Protein AF-A0A951Z070-F1 (afdb_monomer_lite)

Sequence (63 aa):
MYEHVKIPSNGEKIKVNPDFSLQVPDNPIIPYIEGDGTGLDITPVMLRVVDAAVQKAYAGKRR

pLDDT: mean 96.32, std 3.88, range [73.5, 98.62]

Secondary structure (DSSP, 8-state):
--SS----TT-B--EE-TTS-EE--SSB-------STTHHHHHHHHHHHHHHHHHHHHTTS--

Radius of gyration: 14.22 Å; chains: 1; bounding box: 28×33×36 Å

Structure (mmCIF, N/CA/C/O backbone):
data_AF-A0A951Z070-F1
#
_entry.id   AF-A0A951Z070-F1
#
loop_
_atom_site.group_PDB
_atom_site.id
_atom_site.type_symbo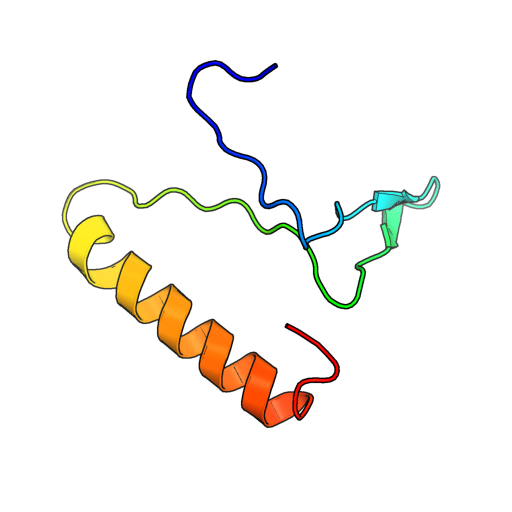l
_atom_site.label_atom_id
_atom_site.label_alt_id
_atom_site.label_comp_id
_atom_site.label_asym_id
_atom_site.label_entity_id
_atom_site.label_seq_id
_atom_site.pdbx_PDB_ins_code
_atom_site.Cartn_x
_atom_site.Cartn_y
_atom_site.Cartn_z
_atom_site.occupancy
_atom_site.B_iso_or_equiv
_atom_site.auth_seq_id
_atom_site.auth_comp_id
_atom_site.auth_asym_id
_atom_site.auth_atom_id
_atom_site.pdbx_PDB_model_num
ATOM 1 N N . MET A 1 1 ? -3.913 21.899 -4.985 1.00 73.50 1 MET A N 1
ATOM 2 C CA . MET A 1 1 ? -4.269 20.847 -5.963 1.00 73.50 1 MET A CA 1
ATOM 3 C C . MET A 1 1 ? -2.963 20.215 -6.418 1.00 73.50 1 MET A C 1
ATOM 5 O O . MET A 1 1 ? -1.994 20.954 -6.515 1.00 73.50 1 MET A O 1
ATOM 9 N N . TYR A 1 2 ? -2.891 18.894 -6.577 1.00 90.12 2 TYR A N 1
ATOM 10 C CA . TYR A 1 2 ? -1.655 18.236 -7.024 1.00 90.12 2 TYR A CA 1
ATOM 11 C C . TYR A 1 2 ? -1.556 18.310 -8.547 1.00 90.12 2 TYR A C 1
ATOM 13 O O . TYR A 1 2 ? -2.583 18.239 -9.217 1.00 90.12 2 TYR A O 1
ATOM 21 N N . GLU A 1 3 ? -0.343 18.427 -9.079 1.00 93.44 3 GLU A N 1
ATOM 22 C CA . GLU A 1 3 ? -0.124 18.549 -10.528 1.00 93.44 3 GLU A CA 1
ATOM 23 C C . GLU A 1 3 ? -0.286 17.209 -11.259 1.00 93.44 3 GLU A C 1
ATOM 25 O O . GLU A 1 3 ? -0.901 17.151 -12.320 1.00 93.44 3 GLU A O 1
ATOM 30 N N . HIS A 1 4 ? 0.206 16.116 -10.666 1.00 95.44 4 HIS A N 1
ATOM 31 C CA . HIS A 1 4 ? 0.273 14.800 -11.321 1.00 95.44 4 HIS A CA 1
ATOM 32 C C . HIS A 1 4 ? -0.365 13.662 -10.515 1.00 95.44 4 HIS A C 1
ATOM 34 O O . HIS A 1 4 ? -0.255 12.498 -10.885 1.00 95.44 4 HIS A O 1
ATOM 40 N N . VAL A 1 5 ? -1.041 13.977 -9.406 1.00 95.25 5 VAL A N 1
ATOM 41 C CA . VAL A 1 5 ? -1.637 12.973 -8.514 1.00 95.25 5 VAL A CA 1
ATOM 42 C C . VAL A 1 5 ? -3.143 13.165 -8.441 1.00 95.25 5 VAL A C 1
ATOM 44 O O . VAL A 1 5 ? -3.634 14.233 -8.073 1.00 95.25 5 VAL A O 1
ATOM 47 N N . LYS A 1 6 ? -3.885 12.097 -8.734 1.00 94.69 6 LYS A N 1
ATOM 48 C CA . LYS A 1 6 ? -5.336 12.054 -8.565 1.00 94.69 6 LYS A CA 1
ATOM 49 C C . LYS A 1 6 ? -5.678 11.356 -7.255 1.00 94.69 6 LYS A C 1
ATOM 51 O O . LYS A 1 6 ? -5.466 10.157 -7.111 1.00 94.69 6 LYS A O 1
ATOM 56 N N . ILE A 1 7 ? -6.240 12.110 -6.315 1.00 94.38 7 ILE A N 1
ATOM 57 C CA . ILE A 1 7 ? -6.773 11.533 -5.080 1.00 94.38 7 ILE A CA 1
ATOM 58 C C . ILE A 1 7 ? -8.099 10.820 -5.399 1.00 94.38 7 ILE A C 1
ATOM 60 O O . ILE A 1 7 ? -8.964 11.432 -6.034 1.00 94.38 7 ILE A O 1
ATOM 64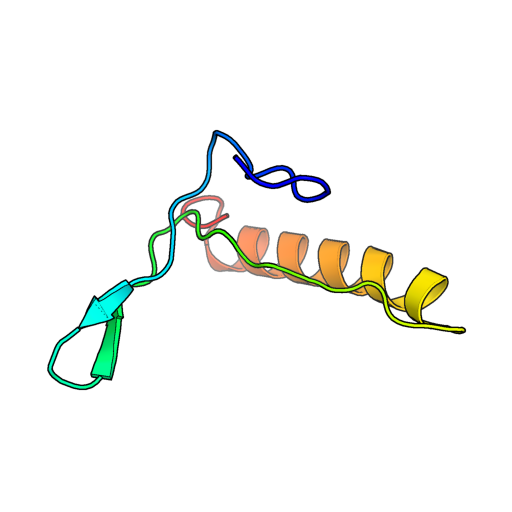 N N . PRO A 1 8 ? -8.287 9.556 -4.978 1.00 94.31 8 PRO A N 1
ATOM 65 C CA . PRO A 1 8 ? -9.560 8.861 -5.134 1.00 94.31 8 PRO A CA 1
ATOM 66 C C . PRO A 1 8 ? -10.651 9.524 -4.284 1.00 94.31 8 PRO A C 1
ATOM 68 O O . PRO A 1 8 ? -10.424 9.897 -3.136 1.00 94.31 8 PRO A O 1
ATOM 71 N N . SER A 1 9 ? -11.853 9.667 -4.842 1.00 92.25 9 SER A N 1
ATOM 72 C CA . SER A 1 9 ? -12.963 10.383 -4.195 1.00 92.25 9 SER A CA 1
ATOM 73 C C . SER A 1 9 ? -13.662 9.592 -3.088 1.00 92.25 9 SER A C 1
ATOM 75 O O . SER A 1 9 ? -14.422 10.169 -2.321 1.00 92.25 9 SER A O 1
ATOM 77 N N . ASN A 1 10 ? -13.460 8.277 -3.036 1.00 91.81 10 ASN A N 1
ATOM 78 C CA . ASN A 1 10 ? -14.160 7.359 -2.139 1.00 91.81 10 ASN A CA 1
ATOM 79 C C . ASN A 1 10 ? -13.316 6.881 -0.947 1.00 91.81 10 ASN A C 1
ATOM 81 O O . ASN A 1 10 ? -13.874 6.209 -0.085 1.00 91.81 10 ASN A O 1
ATOM 85 N N . GLY A 1 11 ? -12.017 7.194 -0.895 1.00 94.31 11 GLY A N 1
ATOM 86 C CA . GLY A 1 11 ? -11.113 6.763 0.176 1.00 94.31 11 GLY A CA 1
ATOM 87 C C . GLY A 1 11 ? -10.846 7.841 1.229 1.00 94.31 11 GLY A C 1
ATOM 88 O O . GLY A 1 11 ? -11.023 9.035 0.988 1.00 94.31 11 GLY A O 1
ATOM 89 N N . GLU A 1 12 ? -10.352 7.417 2.389 1.00 97.25 12 GLU A N 1
ATOM 90 C CA . GLU A 1 12 ? -9.986 8.283 3.510 1.00 97.25 12 GLU A CA 1
ATOM 91 C C . GLU A 1 12 ? -8.489 8.188 3.846 1.00 97.25 12 GLU A C 1
ATOM 93 O O . GLU A 1 12 ? -7.860 7.137 3.737 1.00 97.25 12 GLU A O 1
ATOM 98 N N . LYS A 1 13 ? -7.878 9.303 4.265 1.00 97.25 13 LYS A N 1
ATOM 99 C CA . LYS A 1 13 ? -6.455 9.323 4.644 1.00 97.25 13 LYS A CA 1
ATOM 100 C C . LYS A 1 13 ? -6.232 8.604 5.974 1.00 97.25 13 LYS A C 1
ATOM 102 O O . LYS A 1 13 ? -6.968 8.837 6.932 1.00 97.25 13 LYS A O 1
ATOM 107 N N . ILE A 1 14 ? -5.147 7.835 6.056 1.00 98.12 14 ILE A N 1
ATOM 108 C CA . ILE A 1 14 ? -4.612 7.350 7.333 1.00 98.12 14 ILE A CA 1
ATOM 109 C C . ILE A 1 14 ? -4.157 8.556 8.165 1.00 98.12 14 ILE A C 1
ATOM 111 O O . ILE A 1 14 ? -3.530 9.479 7.637 1.00 98.12 14 ILE A O 1
ATOM 115 N N . LYS A 1 15 ? -4.483 8.554 9.461 1.00 98.31 15 LYS A N 1
ATOM 116 C CA . LYS A 1 15 ? -4.079 9.598 10.413 1.00 98.31 15 LYS A CA 1
ATOM 117 C C . LYS A 1 15 ? -3.098 9.032 11.432 1.00 98.31 15 LYS A C 1
ATOM 119 O O . LYS A 1 15 ? -3.198 7.868 11.813 1.00 98.31 15 LYS A O 1
ATOM 124 N N . VAL A 1 16 ? -2.180 9.880 11.881 1.00 98.31 16 VAL A N 1
ATOM 125 C CA . VAL A 1 16 ? -1.247 9.582 12.971 1.00 98.31 16 VAL A CA 1
ATOM 126 C C . VAL A 1 16 ? -1.706 10.361 14.198 1.00 98.31 16 VAL A C 1
ATOM 128 O O . VAL A 1 16 ? -1.917 11.572 14.114 1.00 98.31 16 VAL A O 1
ATOM 131 N N . ASN A 1 17 ? -1.892 9.668 15.313 1.00 97.94 17 ASN A N 1
ATOM 132 C CA . ASN A 1 17 ? -2.278 10.261 16.589 1.00 97.94 17 ASN A CA 1
ATOM 133 C C . ASN A 1 17 ? -1.049 10.837 17.327 1.00 97.94 17 ASN A C 1
ATOM 135 O O . ASN A 1 17 ? 0.086 10.516 16.969 1.00 97.94 17 ASN A O 1
ATOM 139 N N . PRO A 1 18 ? -1.235 11.663 18.377 1.00 98.19 18 PRO A N 1
ATOM 140 C CA . PRO A 1 18 ? -0.120 12.230 19.147 1.00 98.19 18 PRO A CA 1
ATOM 141 C C . PRO A 1 18 ? 0.803 11.194 19.805 1.00 98.19 18 PRO A C 1
ATOM 143 O O . PRO A 1 18 ? 1.969 11.484 20.051 1.00 98.19 18 PRO A O 1
ATOM 146 N N . ASP 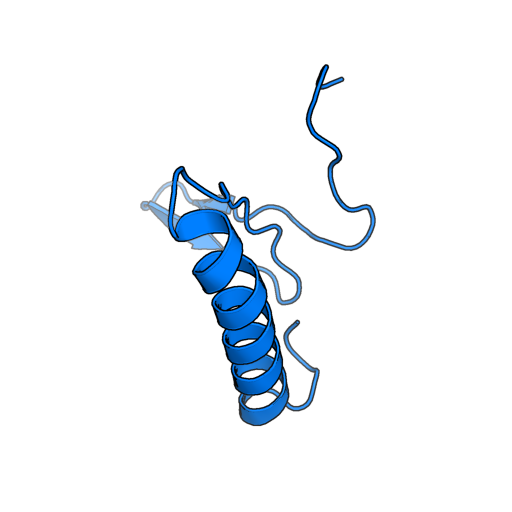A 1 19 ? 0.291 9.994 20.079 1.00 98.25 19 ASP A N 1
ATOM 147 C CA . ASP A 1 19 ? 1.034 8.852 20.628 1.00 98.25 19 ASP A CA 1
ATOM 148 C C . ASP A 1 19 ? 1.700 7.982 19.544 1.00 98.25 19 ASP A C 1
ATOM 150 O O . ASP A 1 19 ? 2.185 6.891 19.834 1.00 98.25 19 ASP A O 1
ATOM 154 N N . PHE A 1 20 ? 1.707 8.455 18.294 1.00 97.75 20 PHE A N 1
ATOM 155 C CA . PHE A 1 20 ? 2.180 7.758 17.095 1.00 97.75 20 PHE A CA 1
ATOM 156 C C . PHE A 1 20 ? 1.365 6.529 16.672 1.00 97.75 20 PHE A C 1
ATOM 158 O O . PHE A 1 20 ? 1.728 5.873 15.692 1.00 97.75 20 PHE A O 1
ATOM 165 N N . SER A 1 21 ? 0.240 6.225 17.327 1.00 98.44 21 SER A N 1
ATOM 166 C CA . SER A 1 21 ? -0.676 5.195 16.832 1.00 98.44 21 SER A CA 1
ATOM 167 C C . SER A 1 21 ? -1.328 5.623 15.510 1.00 98.44 21 SER A C 1
ATOM 169 O O . SER A 1 21 ? -1.526 6.812 15.238 1.00 98.44 21 SER A O 1
ATOM 171 N N . LEU A 1 22 ? -1.656 4.645 14.660 1.00 98.38 22 LEU A N 1
ATOM 172 C CA . LEU A 1 22 ? -2.307 4.892 13.374 1.00 98.38 22 LEU A CA 1
ATOM 173 C C . LEU A 1 22 ? -3.814 4.679 13.485 1.00 98.38 22 LEU A C 1
ATOM 175 O O . LEU A 1 22 ? -4.277 3.589 13.821 1.00 98.38 22 LEU A O 1
ATOM 179 N N . GLN A 1 23 ? -4.584 5.695 13.108 1.00 98.06 23 GLN A N 1
ATOM 180 C CA . GLN A 1 23 ? -6.002 5.538 12.825 1.00 98.06 23 GLN A CA 1
ATOM 181 C C . GLN A 1 23 ? -6.168 5.226 11.334 1.00 98.06 23 GLN A C 1
ATOM 183 O O . GLN A 1 23 ? -6.057 6.110 10.478 1.00 98.06 23 GLN A O 1
ATOM 188 N N . VAL A 1 24 ? -6.427 3.951 11.035 1.00 97.81 24 VAL A N 1
ATOM 189 C CA . VAL A 1 24 ? -6.623 3.438 9.672 1.00 97.81 24 VAL A CA 1
ATOM 190 C C . VAL A 1 24 ? -8.125 3.222 9.426 1.00 97.81 24 VAL A C 1
ATOM 192 O O . VAL A 1 24 ? -8.720 2.390 10.116 1.00 97.81 24 VAL A O 1
ATOM 195 N N . PRO A 1 25 ? -8.755 3.963 8.492 1.00 97.44 25 PRO A N 1
ATOM 196 C CA . PRO A 1 25 ? -10.165 3.779 8.142 1.00 97.44 25 PRO A CA 1
ATOM 197 C C . PRO A 1 25 ? -10.386 2.458 7.388 1.00 97.44 25 PRO A C 1
ATOM 199 O O . PRO A 1 25 ? -9.433 1.817 6.950 1.00 97.44 25 PRO A O 1
ATOM 202 N N . ASP A 1 26 ? -11.646 2.059 7.204 1.00 97.25 26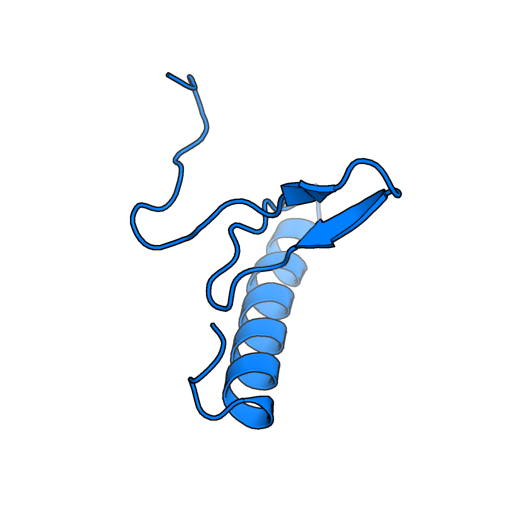 ASP A N 1
ATOM 203 C CA . ASP A 1 26 ? -11.986 0.823 6.482 1.00 97.25 26 ASP A CA 1
ATOM 204 C C . ASP A 1 26 ? -11.816 0.919 4.959 1.00 97.25 26 ASP A C 1
ATOM 206 O O . ASP A 1 26 ? -11.759 -0.119 4.305 1.00 97.25 26 ASP A O 1
ATOM 210 N N . ASN A 1 27 ? -11.723 2.140 4.416 1.00 97.19 27 ASN A N 1
ATOM 211 C CA . ASN A 1 27 ? -11.374 2.414 3.019 1.00 97.19 27 ASN A CA 1
ATOM 212 C C . ASN A 1 27 ? -10.188 3.396 2.931 1.00 97.19 27 ASN A C 1
ATOM 214 O O . ASN A 1 27 ? -10.392 4.587 2.660 1.00 97.19 27 ASN A O 1
ATOM 218 N N . PRO A 1 28 ? -8.959 2.963 3.264 1.00 97.88 28 PRO A N 1
ATOM 219 C CA . PRO A 1 28 ? -7.802 3.842 3.321 1.00 97.88 28 PRO A CA 1
ATOM 220 C C . PRO A 1 28 ? -7.247 4.171 1.930 1.00 97.88 28 PRO A C 1
ATOM 222 O O . PRO A 1 28 ? -7.159 3.327 1.046 1.00 97.88 28 PRO A O 1
ATOM 225 N N . ILE A 1 29 ? -6.772 5.403 1.751 1.00 97.75 29 ILE A N 1
ATOM 226 C CA . ILE A 1 29 ? -5.980 5.778 0.574 1.00 97.75 29 ILE A CA 1
ATOM 227 C C . ILE A 1 29 ? -4.550 5.273 0.763 1.00 97.75 29 ILE A C 1
ATOM 229 O O . ILE A 1 29 ? -3.829 5.785 1.622 1.00 97.75 29 ILE A O 1
ATOM 233 N N . ILE A 1 30 ? -4.131 4.323 -0.076 1.00 97.31 30 ILE A N 1
ATOM 234 C CA . ILE A 1 30 ? -2.766 3.785 -0.111 1.00 97.31 30 ILE A CA 1
ATOM 235 C C . ILE A 1 30 ? -2.069 4.249 -1.400 1.00 97.31 30 ILE A C 1
ATOM 237 O O . ILE A 1 30 ? -2.418 3.790 -2.488 1.00 97.31 30 ILE A O 1
ATOM 241 N N . PRO A 1 31 ? -1.101 5.179 -1.320 1.00 97.44 31 PRO A N 1
ATOM 242 C CA . PRO A 1 31 ? -0.270 5.531 -2.463 1.00 97.44 31 PRO A CA 1
ATOM 243 C C . PRO A 1 31 ? 0.631 4.359 -2.859 1.00 97.44 31 PRO A C 1
ATOM 245 O O . PRO A 1 31 ? 1.177 3.676 -1.994 1.00 97.44 31 PRO A O 1
ATOM 248 N N . TYR A 1 32 ? 0.845 4.177 -4.158 1.00 97.94 32 TYR A N 1
ATOM 249 C CA . TYR A 1 32 ? 1.850 3.259 -4.684 1.00 97.94 32 TYR A CA 1
ATOM 250 C C . TYR A 1 32 ? 2.650 3.937 -5.797 1.00 97.94 32 TYR A C 1
ATOM 252 O O . TYR A 1 32 ? 2.219 4.935 -6.377 1.00 97.94 32 TYR A O 1
ATOM 260 N N . ILE A 1 33 ? 3.824 3.382 -6.075 1.00 97.75 33 ILE A N 1
ATOM 261 C CA . ILE A 1 33 ? 4.683 3.750 -7.198 1.00 97.75 33 ILE A CA 1
ATOM 262 C C . ILE A 1 33 ? 4.938 2.455 -7.961 1.00 97.75 33 ILE A C 1
ATOM 264 O O . ILE A 1 33 ? 5.283 1.453 -7.342 1.00 97.75 33 ILE A O 1
ATOM 268 N N . GLU A 1 34 ? 4.740 2.466 -9.278 1.00 98.12 34 GLU A N 1
ATOM 269 C CA . GLU A 1 34 ? 4.905 1.268 -10.114 1.00 98.12 34 GLU A CA 1
ATOM 270 C C . GLU A 1 34 ? 6.342 0.727 -10.087 1.00 98.12 34 GLU A C 1
ATOM 272 O O . GLU A 1 34 ? 6.543 -0.486 -10.046 1.00 98.12 34 GLU A O 1
ATOM 277 N N . GLY A 1 35 ? 7.320 1.635 -10.030 1.00 96.75 35 GLY A N 1
ATOM 278 C CA . GLY A 1 35 ? 8.742 1.316 -10.111 1.00 96.75 35 GLY A CA 1
ATOM 279 C C . GLY A 1 35 ? 9.204 1.083 -11.550 1.00 96.75 35 GLY A C 1
ATOM 280 O O . GLY A 1 35 ? 8.408 1.076 -12.483 1.00 96.75 35 GLY A O 1
ATOM 281 N N . ASP A 1 36 ? 10.510 0.903 -11.725 1.00 97.81 36 ASP A N 1
ATOM 282 C CA . ASP A 1 36 ? 11.120 0.695 -13.040 1.00 97.81 36 ASP A CA 1
ATOM 283 C C . ASP A 1 36 ? 11.179 -0.794 -13.429 1.00 97.81 36 ASP A C 1
ATOM 285 O O . ASP A 1 36 ? 11.028 -1.697 -12.598 1.00 97.81 36 ASP A O 1
ATOM 289 N N . GLY A 1 37 ? 11.457 -1.066 -14.708 1.00 98.06 37 GLY A N 1
ATOM 290 C CA . GLY A 1 37 ? 11.703 -2.417 -15.221 1.00 98.06 37 GLY A CA 1
ATOM 291 C C . GLY A 1 37 ? 10.527 -3.363 -14.971 1.00 98.06 37 GLY A C 1
ATOM 292 O O . GLY A 1 37 ? 9.422 -3.128 -15.448 1.00 98.06 37 GLY A O 1
ATOM 293 N N . THR A 1 38 ? 10.759 -4.422 -14.192 1.00 97.75 38 THR A N 1
ATOM 294 C CA . THR A 1 38 ? 9.737 -5.420 -13.822 1.00 97.75 38 THR A CA 1
ATOM 295 C C . THR A 1 38 ? 8.601 -4.857 -12.964 1.00 97.75 38 THR A C 1
ATOM 297 O O . THR A 1 38 ? 7.629 -5.564 -12.707 1.00 97.75 38 THR A O 1
ATOM 300 N N . GLY A 1 39 ? 8.703 -3.611 -12.486 1.00 98.00 39 GLY A N 1
ATOM 301 C CA . GLY A 1 39 ? 7.625 -2.930 -11.766 1.00 98.00 39 GLY A CA 1
ATOM 302 C C . GLY A 1 39 ? 6.314 -2.897 -12.557 1.00 98.00 39 GLY A C 1
ATOM 303 O O . GLY A 1 39 ? 5.252 -3.142 -11.981 1.00 98.00 39 GLY A O 1
ATOM 304 N N . LEU A 1 40 ? 6.415 -2.737 -13.882 1.00 98.19 40 LEU A N 1
ATOM 305 C CA . LEU A 1 40 ? 5.291 -2.789 -14.821 1.00 98.19 40 LEU A CA 1
ATOM 306 C C . LEU A 1 40 ? 4.534 -4.127 -14.766 1.00 98.19 40 LEU A C 1
ATOM 308 O O . LEU A 1 40 ? 3.310 -4.153 -14.883 1.00 98.19 40 LEU A O 1
ATOM 312 N N . ASP A 1 41 ? 5.246 -5.235 -14.554 1.00 98.12 41 ASP A N 1
ATOM 313 C CA . ASP A 1 41 ? 4.655 -6.574 -14.489 1.00 98.12 41 ASP A CA 1
ATOM 314 C C . ASP A 1 41 ? 4.164 -6.914 -13.073 1.00 98.12 41 ASP A C 1
ATOM 316 O O . ASP A 1 41 ? 3.118 -7.541 -12.889 1.00 98.12 41 ASP A O 1
ATOM 320 N N . ILE A 1 42 ? 4.918 -6.502 -12.051 1.00 98.44 42 ILE A N 1
ATOM 321 C CA . ILE A 1 42 ? 4.703 -6.917 -10.659 1.00 98.44 42 ILE A CA 1
ATOM 322 C C . ILE A 1 42 ? 3.616 -6.083 -9.982 1.00 98.44 42 ILE A C 1
ATOM 324 O O . ILE A 1 42 ? 2.725 -6.649 -9.342 1.00 98.44 42 ILE A O 1
ATOM 328 N N . THR A 1 43 ? 3.655 -4.755 -10.110 1.00 98.62 43 THR A N 1
ATOM 329 C CA . THR A 1 43 ? 2.719 -3.846 -9.432 1.00 98.62 43 THR A CA 1
ATOM 330 C C . THR A 1 43 ? 1.249 -4.163 -9.725 1.00 98.62 43 THR A C 1
ATOM 332 O O . THR A 1 43 ? 0.489 -4.321 -8.765 1.00 98.62 43 THR A O 1
ATOM 335 N N . PRO A 1 44 ? 0.798 -4.337 -10.986 1.00 98.50 44 PRO A N 1
ATOM 336 C CA . PRO A 1 44 ? -0.608 -4.651 -11.244 1.00 98.50 44 PRO A CA 1
ATOM 337 C C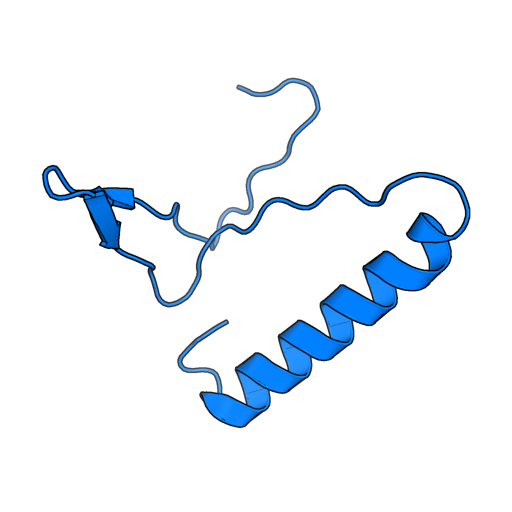 . PRO A 1 44 ? -1.034 -6.010 -10.674 1.00 98.50 44 PRO A C 1
ATOM 339 O O . PRO A 1 44 ? -2.200 -6.181 -10.311 1.00 98.50 44 PRO A O 1
ATOM 342 N N . VAL A 1 45 ? -0.120 -6.980 -10.571 1.00 98.50 45 VAL A N 1
ATOM 343 C CA . VAL A 1 45 ? -0.406 -8.287 -9.961 1.00 98.50 45 VAL A CA 1
ATOM 344 C C . VAL A 1 45 ? -0.494 -8.164 -8.443 1.00 98.50 45 VAL A C 1
ATOM 346 O O . VAL A 1 45 ? -1.433 -8.692 -7.849 1.00 98.50 45 VAL A O 1
ATOM 349 N N . MET A 1 46 ? 0.428 -7.426 -7.822 1.00 98.62 46 MET A N 1
ATOM 350 C CA . MET A 1 46 ? 0.419 -7.151 -6.384 1.00 98.62 46 MET A CA 1
ATOM 351 C C . MET A 1 46 ? -0.903 -6.508 -5.956 1.00 98.62 46 MET A C 1
ATOM 353 O O . MET A 1 46 ? -1.540 -7.014 -5.033 1.00 98.62 46 MET A O 1
ATOM 357 N N . LEU A 1 47 ? -1.363 -5.480 -6.680 1.00 98.44 47 LEU A N 1
ATOM 358 C CA . LEU A 1 47 ? -2.637 -4.810 -6.398 1.00 98.44 47 LEU A CA 1
ATOM 359 C C . LEU A 1 47 ? -3.814 -5.802 -6.412 1.00 98.44 47 LEU A C 1
ATOM 361 O O . LEU A 1 47 ? -4.558 -5.886 -5.441 1.00 98.44 47 LEU A O 1
ATOM 365 N N . ARG A 1 48 ? -3.926 -6.647 -7.450 1.00 98.50 48 ARG A N 1
ATOM 366 C CA . ARG A 1 48 ? -5.003 -7.657 -7.552 1.00 98.50 48 ARG A CA 1
ATOM 367 C C . ARG A 1 48 ? -4.970 -8.683 -6.419 1.00 98.50 48 ARG A C 1
ATOM 369 O O . ARG A 1 48 ? -6.021 -9.119 -5.952 1.00 98.50 48 ARG A O 1
ATOM 376 N N . VAL A 1 49 ? -3.775 -9.106 -6.005 1.00 98.56 49 VAL A N 1
ATOM 377 C CA . VAL A 1 49 ? -3.601 -10.077 -4.916 1.00 98.56 49 VAL A CA 1
ATOM 378 C C . VAL A 1 49 ? -4.020 -9.466 -3.581 1.00 98.56 49 VAL A C 1
ATOM 380 O O . VAL A 1 49 ? -4.746 -10.113 -2.824 1.00 98.56 49 VAL A O 1
ATOM 383 N N . VAL A 1 50 ? -3.610 -8.226 -3.303 1.00 98.38 50 VAL A N 1
ATOM 384 C CA . VAL A 1 50 ? -3.989 -7.511 -2.078 1.00 98.38 50 VAL A CA 1
ATOM 385 C C . VAL A 1 50 ? -5.498 -7.270 -2.039 1.00 98.38 50 VAL A C 1
ATOM 387 O O . VAL A 1 50 ? -6.123 -7.623 -1.038 1.00 98.38 50 VAL A O 1
ATOM 390 N N . ASP A 1 51 ? -6.101 -6.789 -3.130 1.00 97.62 51 ASP A N 1
ATOM 391 C CA . ASP A 1 51 ? -7.552 -6.576 -3.229 1.00 97.62 51 ASP A CA 1
ATOM 392 C C . ASP A 1 51 ? -8.330 -7.867 -2.927 1.00 97.62 51 ASP A C 1
ATOM 394 O O . ASP A 1 51 ? -9.262 -7.882 -2.116 1.00 97.62 51 ASP A O 1
ATOM 398 N N . ALA A 1 52 ? -7.917 -8.991 -3.526 1.00 98.19 52 ALA A N 1
ATOM 399 C CA . ALA A 1 52 ? -8.549 -10.288 -3.297 1.00 98.19 52 ALA A CA 1
ATOM 400 C C . ALA A 1 52 ? -8.380 -10.777 -1.848 1.00 98.19 52 ALA A C 1
ATOM 402 O O . ALA A 1 52 ? -9.323 -11.324 -1.266 1.00 98.1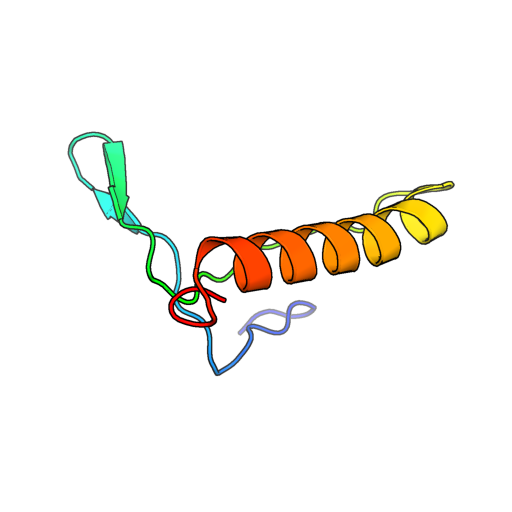9 52 ALA A O 1
ATOM 403 N N . ALA A 1 53 ? -7.205 -10.571 -1.246 1.00 98.19 53 ALA A N 1
ATOM 404 C CA . ALA A 1 53 ? -6.934 -10.950 0.137 1.00 98.19 53 ALA A CA 1
ATOM 405 C C . ALA A 1 53 ? -7.777 -10.134 1.131 1.00 98.19 53 ALA A C 1
ATOM 407 O O . ALA A 1 53 ? -8.396 -10.715 2.026 1.00 98.19 53 ALA A O 1
ATOM 408 N N . VAL A 1 54 ? -7.864 -8.812 0.945 1.00 97.94 54 VAL A N 1
ATOM 409 C CA . VAL A 1 54 ? -8.699 -7.913 1.761 1.00 97.94 54 VAL A CA 1
ATOM 410 C C . VAL A 1 54 ? -10.170 -8.298 1.628 1.00 97.94 54 VAL A C 1
ATOM 412 O O . VAL A 1 54 ? -10.845 -8.524 2.637 1.00 97.94 54 VAL A O 1
ATOM 415 N N . GLN A 1 55 ? -10.652 -8.483 0.398 1.00 97.00 55 GLN A N 1
ATOM 416 C CA . GLN A 1 55 ? -12.027 -8.904 0.148 1.00 97.00 55 GLN A CA 1
ATOM 417 C C . GLN A 1 55 ? -12.343 -10.238 0.835 1.00 97.00 55 GLN A C 1
ATOM 419 O O . GLN A 1 55 ? -13.406 -10.384 1.446 1.00 97.00 55 GLN A O 1
ATOM 424 N N . LYS A 1 56 ? -11.425 -11.211 0.777 1.00 97.62 56 LYS A N 1
ATOM 425 C CA . LYS A 1 56 ? -11.604 -12.528 1.400 1.00 97.62 56 LYS A CA 1
ATOM 426 C C . LYS A 1 56 ? -11.605 -12.462 2.926 1.00 97.62 56 LYS A C 1
ATOM 428 O O . LYS A 1 56 ? -12.431 -13.131 3.544 1.00 97.62 56 LYS A O 1
ATOM 433 N N . ALA A 1 57 ? -10.698 -11.695 3.524 1.00 98.12 57 ALA A N 1
ATOM 434 C CA . ALA A 1 57 ? -10.546 -11.608 4.974 1.00 98.12 57 ALA A CA 1
ATOM 435 C C . ALA A 1 57 ? -11.692 -10.834 5.639 1.00 98.12 57 ALA A C 1
ATOM 437 O O . ALA A 1 57 ? -12.138 -11.197 6.727 1.00 98.12 57 ALA A O 1
ATOM 438 N N . TYR A 1 58 ? -12.183 -9.783 4.980 1.00 97.44 58 TYR A N 1
ATOM 439 C CA . TYR A 1 58 ? -13.123 -8.839 5.584 1.00 97.44 58 TYR A CA 1
ATOM 440 C C . TYR A 1 58 ? -14.526 -8.877 4.977 1.00 97.44 58 TYR A C 1
ATOM 442 O O . TYR A 1 58 ? -15.392 -8.129 5.429 1.00 97.44 58 TYR A O 1
ATOM 450 N N . ALA A 1 59 ? -14.775 -9.734 3.982 1.00 94.94 59 ALA A N 1
ATOM 451 C CA . ALA A 1 59 ? -16.069 -9.866 3.306 1.00 94.94 59 ALA A CA 1
ATOM 452 C C . ALA A 1 59 ? -16.642 -8.508 2.843 1.00 94.94 59 ALA A C 1
ATOM 454 O O . ALA A 1 59 ? -17.830 -8.231 3.000 1.00 94.94 59 ALA A O 1
ATOM 455 N N . GLY A 1 60 ? -15.774 -7.631 2.328 1.00 89.81 60 GLY A N 1
ATOM 456 C CA . GLY A 1 60 ? -16.126 -6.287 1.855 1.00 89.81 60 GLY A CA 1
ATOM 457 C C . GLY A 1 60 ? -16.362 -5.230 2.942 1.00 89.81 60 GLY A C 1
ATOM 458 O O . GLY A 1 60 ? -16.666 -4.085 2.604 1.00 89.81 60 GLY A O 1
ATOM 459 N N . LYS A 1 61 ? -16.213 -5.568 4.234 1.00 90.75 61 LYS A N 1
ATOM 460 C CA . LYS A 1 61 ? -16.239 -4.574 5.327 1.00 90.75 61 LYS A CA 1
ATOM 461 C C . LYS A 1 61 ? -15.052 -3.616 5.255 1.00 90.75 61 LYS A C 1
ATOM 463 O O . LYS A 1 61 ? -15.205 -2.451 5.592 1.00 90.75 61 LYS A O 1
ATOM 468 N N . ARG A 1 62 ? -13.905 -4.113 4.788 1.00 93.62 62 ARG A N 1
ATOM 469 C CA . ARG A 1 62 ? -12.719 -3.325 4.438 1.00 93.62 62 ARG A CA 1
ATOM 470 C C . ARG A 1 62 ? -12.455 -3.438 2.950 1.00 93.62 62 ARG A C 1
ATOM 472 O O . ARG A 1 62 ? -12.739 -4.497 2.381 1.00 93.62 62 ARG A O 1
ATOM 479 N N . ARG A 1 63 ? -11.953 -2.367 2.347 1.00 85.75 63 ARG A N 1
ATOM 480 C CA . ARG A 1 63 ? -11.636 -2.288 0.921 1.00 85.75 63 ARG A CA 1
ATOM 481 C C . ARG A 1 63 ? -10.551 -1.257 0.650 1.00 85.75 63 ARG A C 1
ATOM 483 O O . ARG A 1 63 ? -10.334 -0.418 1.545 1.00 85.75 63 ARG A O 1
#

Foldseek 3Di:
DDDPDDDDPPADDWDADPVRDIDADLRYDDDDDLDDDCSVVVVVVVVVVVVVVSCVVPVPSHD